Protein AF-A0A661BC06-F1 (afdb_monomer_lite)

pLDDT: mean 91.21, std 5.49, range [65.81, 97.38]

Foldseek 3Di:
DVVVCVVVVHDCDDPVNDDDFDDDPNDGCVVDPDPQRVLLVVLVVVLVVQQVVCVVVVHAAEDEAEQSQVPHDLVSQAVSLVVSVVRHHYDYDDPDDHRDDDPVPDWDWDDPDPPDIGTDD

Structure (mmCIF, N/CA/C/O backbone):
data_AF-A0A661BC06-F1
#
_entry.id   AF-A0A661BC06-F1
#
loop_
_atom_site.group_PDB
_atom_site.id
_atom_site.type_symbol
_atom_site.label_atom_id
_atom_site.label_alt_id
_atom_site.label_comp_id
_atom_site.label_asym_id
_atom_site.label_entity_id
_atom_site.label_seq_id
_atom_site.pdbx_PDB_ins_code
_atom_site.Cartn_x
_atom_site.Cartn_y
_atom_site.Cartn_z
_atom_site.occupancy
_atom_site.B_iso_or_equiv
_atom_site.auth_seq_id
_atom_site.auth_comp_id
_atom_site.auth_asym_id
_atom_site.auth_atom_id
_atom_site.pdbx_PDB_model_num
ATOM 1 N N . MET A 1 1 ? 23.099 -10.802 -28.694 1.00 72.94 1 MET A N 1
ATOM 2 C CA . MET A 1 1 ? 22.325 -11.507 -27.651 1.00 72.94 1 MET A CA 1
ATOM 3 C C . MET A 1 1 ? 23.105 -12.690 -27.081 1.00 72.94 1 MET A C 1
ATOM 5 O O . MET A 1 1 ? 23.814 -12.460 -26.119 1.00 72.94 1 MET A O 1
ATOM 9 N N . ARG A 1 2 ? 23.149 -13.874 -27.720 1.00 84.19 2 ARG A N 1
ATOM 10 C CA . ARG A 1 2 ? 23.857 -15.077 -27.207 1.00 84.19 2 ARG A CA 1
ATOM 11 C C . ARG A 1 2 ? 25.301 -14.840 -26.735 1.00 84.19 2 ARG A C 1
ATOM 13 O O . ARG A 1 2 ? 25.698 -15.361 -25.706 1.00 84.19 2 ARG A O 1
ATOM 20 N N . ARG A 1 3 ? 26.078 -14.015 -27.448 1.00 93.94 3 ARG A N 1
ATOM 21 C CA . ARG A 1 3 ? 27.453 -13.657 -27.047 1.00 93.94 3 ARG A CA 1
ATOM 22 C C . ARG A 1 3 ? 27.514 -12.866 -25.728 1.00 93.94 3 ARG A C 1
ATOM 24 O O . ARG A 1 3 ? 28.449 -13.054 -24.964 1.00 93.94 3 ARG A O 1
ATOM 31 N N . ARG A 1 4 ? 26.521 -12.008 -25.461 1.00 92.81 4 ARG A N 1
ATOM 32 C CA . ARG A 1 4 ? 26.392 -11.237 -24.211 1.00 92.81 4 ARG A CA 1
ATOM 33 C C . ARG A 1 4 ? 25.946 -12.143 -23.063 1.00 92.81 4 ARG A C 1
ATOM 35 O O . ARG A 1 4 ? 26.519 -12.058 -21.987 1.00 92.81 4 ARG A O 1
ATOM 42 N N . ASP A 1 5 ? 24.995 -13.037 -23.322 1.00 95.56 5 ASP A N 1
ATOM 43 C CA . ASP A 1 5 ? 24.505 -14.016 -22.343 1.00 95.56 5 ASP A CA 1
ATOM 44 C C . ASP A 1 5 ? 25.615 -14.975 -21.905 1.00 95.56 5 ASP A C 1
ATOM 46 O O . ASP A 1 5 ? 25.794 -15.205 -20.715 1.00 95.56 5 ASP A O 1
ATOM 50 N N . LEU A 1 6 ? 26.414 -15.468 -22.859 1.00 95.75 6 LEU A N 1
ATOM 51 C CA . LEU A 1 6 ? 27.582 -16.306 -22.576 1.00 95.75 6 LEU A CA 1
ATOM 52 C C . LEU A 1 6 ? 28.655 -15.559 -21.774 1.00 95.75 6 LEU A C 1
ATOM 54 O O . LEU A 1 6 ? 29.253 -16.145 -20.883 1.00 95.75 6 LEU A O 1
ATOM 58 N N . ALA A 1 7 ? 28.891 -14.276 -22.064 1.00 96.50 7 ALA A N 1
ATOM 59 C CA . ALA A 1 7 ? 29.880 -13.476 -21.340 1.00 96.50 7 ALA A CA 1
ATOM 60 C C . ALA A 1 7 ? 29.460 -13.162 -19.893 1.00 96.50 7 ALA A C 1
ATOM 62 O O . ALA A 1 7 ? 30.313 -13.043 -19.020 1.00 96.50 7 ALA A O 1
ATOM 63 N N . LEU A 1 8 ? 28.156 -13.008 -19.648 1.00 94.31 8 LEU A N 1
ATOM 64 C CA . LEU A 1 8 ? 27.601 -12.678 -18.332 1.00 94.31 8 LEU A CA 1
ATOM 65 C C . LEU A 1 8 ? 27.104 -13.911 -17.557 1.00 94.31 8 LEU A C 1
ATOM 67 O O . LEU A 1 8 ? 26.655 -13.762 -16.425 1.00 94.31 8 LEU A O 1
ATOM 71 N N . PHE A 1 9 ? 27.144 -15.101 -18.168 1.00 95.00 9 PHE A N 1
ATOM 72 C CA . PHE A 1 9 ? 26.571 -16.348 -17.645 1.00 95.00 9 PHE A CA 1
ATOM 73 C C . PHE A 1 9 ? 25.108 -16.213 -17.181 1.00 95.00 9 PHE A C 1
ATOM 75 O O . PHE A 1 9 ? 24.692 -16.813 -16.192 1.00 95.00 9 PHE A O 1
ATOM 82 N N . LEU A 1 10 ? 24.309 -15.415 -17.896 1.00 95.69 10 LEU A N 1
ATOM 83 C CA . LEU A 1 10 ? 22.906 -15.152 -17.563 1.00 95.69 10 LEU A CA 1
ATOM 84 C C . LEU A 1 10 ? 22.073 -14.824 -18.806 1.00 95.69 10 LEU A C 1
ATOM 86 O O . LEU A 1 10 ? 22.583 -14.284 -19.787 1.00 95.69 10 LEU A O 1
ATOM 90 N N . THR A 1 11 ? 20.769 -15.098 -18.750 1.00 94.25 11 THR A N 1
ATOM 91 C CA . THR A 1 11 ? 19.828 -14.737 -19.821 1.00 94.25 11 THR A CA 1
ATOM 92 C C . THR A 1 11 ? 19.548 -13.232 -19.790 1.00 94.25 11 THR A C 1
ATOM 94 O O . THR A 1 11 ? 19.021 -12.707 -18.797 1.00 94.25 11 THR A O 1
ATOM 97 N N . THR A 1 12 ? 19.911 -12.517 -20.862 1.00 93.38 12 THR A N 1
ATOM 98 C CA . THR A 1 12 ? 19.838 -11.039 -20.894 1.00 93.38 12 THR A CA 1
ATOM 99 C C . THR A 1 12 ? 18.518 -10.475 -21.409 1.00 93.38 12 THR A C 1
ATOM 101 O O . THR A 1 12 ? 18.318 -9.267 -21.312 1.00 93.38 12 THR A O 1
ATOM 104 N N . ILE A 1 13 ? 17.621 -11.313 -21.935 1.00 93.25 13 ILE A N 1
ATOM 105 C CA . ILE A 1 13 ? 16.320 -10.901 -22.480 1.00 93.25 13 ILE A CA 1
ATOM 106 C C . ILE A 1 13 ? 15.241 -11.869 -22.003 1.00 93.25 13 ILE A C 1
ATOM 108 O O . ILE A 1 13 ? 15.441 -13.082 -21.999 1.00 93.25 13 ILE A O 1
ATOM 112 N N . GLY A 1 14 ? 14.101 -11.316 -21.614 1.00 92.62 14 GLY A N 1
ATOM 113 C CA . GLY A 1 14 ? 12.933 -12.021 -21.103 1.00 92.62 14 GLY A CA 1
ATOM 114 C C . GLY A 1 14 ? 12.189 -11.128 -20.107 1.00 92.62 14 GLY A C 1
ATOM 115 O O . GLY A 1 14 ? 12.749 -10.115 -19.688 1.00 92.62 14 GLY A O 1
ATOM 116 N N . PRO A 1 15 ? 10.965 -11.498 -19.696 1.00 95.06 15 PRO A N 1
ATOM 117 C CA . PRO A 1 15 ? 10.130 -10.671 -18.818 1.00 95.06 15 PRO A CA 1
ATOM 118 C C . PRO A 1 15 ? 10.784 -10.368 -17.462 1.00 95.06 15 PRO A C 1
ATOM 120 O O . PRO A 1 15 ? 10.470 -9.374 -16.824 1.00 95.06 15 PRO A O 1
ATOM 123 N N . HIS A 1 16 ? 11.753 -11.179 -17.029 1.00 93.12 16 HIS A N 1
ATOM 124 C CA . HIS A 1 16 ? 12.575 -10.928 -15.838 1.00 93.12 16 HIS A CA 1
ATOM 125 C C . HIS A 1 16 ? 13.525 -9.725 -15.970 1.00 93.12 16 HIS A C 1
ATOM 127 O O . HIS A 1 16 ? 14.171 -9.351 -14.992 1.00 93.12 16 HIS A O 1
ATOM 133 N N . ARG A 1 17 ? 13.683 -9.170 -17.177 1.00 93.06 17 ARG A N 1
ATOM 134 C CA . ARG A 1 17 ? 14.488 -7.976 -17.476 1.00 93.06 17 ARG A CA 1
ATOM 135 C C . ARG A 1 17 ? 13.639 -6.757 -17.813 1.00 93.06 17 ARG A C 1
ATOM 137 O O . ARG A 1 17 ? 14.215 -5.679 -17.956 1.00 93.06 17 ARG A O 1
ATOM 144 N N . ASP A 1 18 ? 12.329 -6.930 -17.948 1.00 94.38 18 ASP A N 1
ATOM 145 C CA . ASP A 1 18 ? 11.416 -5.821 -18.176 1.00 94.38 18 ASP A CA 1
ATOM 146 C C . ASP A 1 18 ? 11.268 -5.007 -16.886 1.00 94.38 18 ASP A C 1
ATOM 148 O O . ASP A 1 18 ? 11.359 -5.531 -15.775 1.00 94.38 18 ASP A O 1
ATOM 152 N N . ASP A 1 19 ? 11.050 -3.708 -17.049 1.00 93.50 19 ASP A N 1
ATOM 153 C CA . ASP A 1 19 ? 10.806 -2.771 -15.957 1.00 93.50 19 ASP A CA 1
ATOM 154 C C . ASP A 1 19 ? 9.644 -1.858 -16.355 1.00 93.50 19 ASP A C 1
ATOM 156 O O . ASP A 1 19 ? 9.408 -1.612 -17.543 1.00 93.50 19 ASP A O 1
ATOM 160 N N . PHE A 1 20 ? 8.914 -1.343 -15.372 1.00 92.94 20 PHE A N 1
ATOM 161 C CA . PHE A 1 20 ? 7.846 -0.381 -15.607 1.00 92.94 20 PHE A CA 1
ATOM 162 C C . PHE A 1 20 ? 8.224 0.969 -15.011 1.00 92.94 20 PHE A C 1
ATOM 164 O O . PHE A 1 20 ? 8.771 1.079 -13.918 1.00 92.94 20 PHE A O 1
ATOM 171 N N . THR A 1 21 ? 7.915 2.036 -15.743 1.00 95.44 21 THR A N 1
ATOM 172 C CA . THR A 1 21 ? 8.131 3.402 -15.265 1.00 95.44 21 THR A CA 1
ATOM 173 C C . THR A 1 21 ? 6.793 4.044 -14.953 1.00 95.44 21 THR A C 1
ATOM 175 O O . THR A 1 21 ? 5.901 4.080 -15.796 1.00 95.44 21 THR A O 1
ATOM 178 N N . ILE A 1 22 ? 6.675 4.590 -13.747 1.00 96.81 22 ILE A N 1
ATOM 179 C CA . ILE A 1 22 ? 5.538 5.421 -13.359 1.00 96.81 22 ILE A CA 1
ATOM 180 C C . ILE A 1 22 ? 5.854 6.860 -13.750 1.00 96.81 22 ILE A C 1
ATOM 182 O O . ILE A 1 22 ? 6.901 7.394 -13.370 1.00 96.81 22 ILE A O 1
ATOM 186 N N . ILE A 1 23 ? 4.952 7.468 -14.515 1.00 96.44 23 ILE A N 1
ATOM 187 C CA . ILE A 1 23 ? 5.060 8.846 -14.989 1.00 96.44 23 ILE A CA 1
ATOM 188 C C . ILE A 1 23 ? 4.006 9.692 -14.279 1.00 96.44 23 ILE A C 1
ATOM 190 O O . ILE A 1 23 ? 2.833 9.326 -14.264 1.00 96.44 23 ILE A O 1
ATOM 194 N N . ILE A 1 24 ? 4.426 10.822 -13.714 1.00 95.25 24 ILE A N 1
ATOM 195 C CA . ILE A 1 24 ? 3.547 11.849 -13.144 1.00 95.25 24 ILE A CA 1
ATOM 196 C C . ILE A 1 24 ? 3.920 13.167 -13.804 1.00 95.25 24 ILE A C 1
ATOM 198 O O . ILE A 1 24 ? 5.099 13.510 -13.844 1.00 95.25 24 ILE A O 1
ATOM 202 N N . ASP A 1 25 ? 2.933 13.863 -14.367 1.00 94.38 25 ASP A N 1
ATOM 203 C CA . ASP A 1 25 ? 3.120 15.152 -15.047 1.00 94.38 25 ASP A CA 1
ATOM 204 C C . ASP A 1 25 ? 4.252 15.132 -16.094 1.00 94.38 25 ASP A C 1
ATOM 206 O O . ASP A 1 25 ? 5.035 16.067 -16.238 1.00 94.38 25 ASP A O 1
ATOM 210 N N . GLY A 1 26 ? 4.371 14.013 -16.818 1.00 95.81 26 GLY A N 1
ATOM 211 C CA . GLY A 1 26 ? 5.399 13.807 -17.844 1.00 95.81 26 GLY A CA 1
ATOM 212 C C . GLY A 1 26 ? 6.794 13.444 -17.316 1.00 95.81 26 GLY A C 1
ATOM 213 O O . GLY A 1 26 ? 7.697 13.215 -18.119 1.00 95.81 26 GLY A O 1
ATOM 214 N N . LEU A 1 27 ? 6.988 13.334 -15.998 1.00 96.75 27 LEU A N 1
ATOM 215 C CA . LEU A 1 27 ? 8.278 13.032 -15.374 1.00 96.75 27 LEU A CA 1
ATOM 216 C C . LEU A 1 27 ? 8.319 11.629 -14.733 1.00 96.75 27 LEU A C 1
ATOM 218 O O . LEU A 1 27 ? 7.343 11.200 -14.113 1.00 96.75 27 LEU A O 1
ATOM 222 N N . PRO A 1 28 ? 9.458 10.907 -14.813 1.00 97.38 28 PRO A N 1
ATOM 223 C CA . PRO A 1 28 ? 9.659 9.648 -14.095 1.00 97.38 28 PRO A CA 1
ATOM 224 C C . PRO A 1 28 ? 9.580 9.817 -12.574 1.00 97.38 28 PRO A C 1
ATOM 226 O O . PRO A 1 28 ? 10.491 10.366 -11.946 1.00 97.38 28 PRO A O 1
ATOM 229 N N . ALA A 1 29 ? 8.537 9.264 -11.958 1.00 96.94 29 ALA A N 1
ATOM 230 C CA . ALA A 1 29 ? 8.297 9.392 -10.524 1.00 96.94 29 ALA A CA 1
ATOM 231 C C . ALA A 1 29 ? 9.476 8.882 -9.684 1.00 96.94 29 ALA A C 1
ATOM 233 O O . ALA A 1 29 ? 9.866 9.526 -8.719 1.00 96.94 29 ALA A O 1
ATOM 234 N N . ARG A 1 30 ? 10.132 7.792 -10.109 1.00 94.44 30 ARG A N 1
ATOM 235 C CA . ARG A 1 30 ? 11.311 7.234 -9.421 1.00 94.44 30 ARG A CA 1
ATOM 236 C C . ARG A 1 30 ? 12.440 8.253 -9.207 1.00 94.44 30 ARG A C 1
ATOM 238 O O . ARG A 1 30 ? 13.234 8.087 -8.289 1.00 94.44 30 ARG A O 1
ATOM 245 N N . ARG A 1 31 ? 12.549 9.264 -10.074 1.00 95.75 31 ARG A N 1
ATOM 246 C CA . ARG A 1 31 ? 13.589 10.299 -9.995 1.00 95.75 31 ARG A CA 1
ATOM 247 C C . ARG A 1 31 ? 13.072 11.621 -9.427 1.00 95.75 31 ARG A C 1
ATOM 249 O O . ARG A 1 31 ? 13.853 12.330 -8.805 1.00 95.75 31 ARG A O 1
ATOM 256 N N . PHE A 1 32 ? 11.809 11.962 -9.675 1.00 96.75 32 PHE A N 1
ATOM 257 C CA . PHE A 1 32 ? 11.290 13.315 -9.445 1.00 96.75 32 PHE A CA 1
ATOM 258 C C . PHE A 1 32 ? 10.174 13.406 -8.400 1.00 96.75 32 PHE A C 1
ATOM 260 O O . PHE A 1 32 ? 9.863 14.510 -7.964 1.00 96.75 32 PHE A O 1
ATOM 267 N N . ALA A 1 33 ? 9.562 12.290 -7.996 1.00 95.25 33 ALA A N 1
ATOM 268 C CA . ALA A 1 33 ? 8.508 12.323 -6.990 1.00 95.25 33 ALA A CA 1
ATOM 269 C C . ALA A 1 33 ? 9.082 12.716 -5.625 1.00 95.25 33 ALA A C 1
ATOM 271 O O . ALA A 1 33 ? 10.127 12.216 -5.202 1.00 95.25 33 ALA A O 1
ATOM 272 N N . SER A 1 34 ? 8.360 13.569 -4.901 1.00 92.44 34 SER A N 1
ATOM 273 C CA . SER A 1 34 ? 8.645 13.810 -3.489 1.00 92.44 34 SER A CA 1
ATOM 274 C C . SER A 1 34 ? 8.436 12.537 -2.660 1.00 92.44 34 SER A C 1
ATOM 276 O O . SER A 1 34 ? 7.848 11.549 -3.119 1.00 92.44 34 SER A O 1
ATOM 278 N N . TRP A 1 35 ? 8.884 12.558 -1.405 1.00 89.50 35 TRP A N 1
ATOM 279 C CA . TRP A 1 35 ? 8.681 11.438 -0.485 1.00 89.50 35 TRP A CA 1
ATOM 280 C C . TRP A 1 35 ? 7.193 11.092 -0.307 1.00 89.50 35 TRP A C 1
ATOM 282 O O . TRP A 1 35 ? 6.791 9.946 -0.521 1.00 89.50 35 TRP A O 1
ATOM 292 N N . GLY A 1 36 ? 6.355 12.099 -0.038 1.00 89.81 36 GLY A N 1
ATOM 293 C CA . GLY A 1 36 ? 4.905 11.922 0.086 1.00 89.81 36 GLY A CA 1
ATOM 294 C C . GLY A 1 36 ? 4.250 11.434 -1.211 1.00 89.81 36 GLY A C 1
ATOM 295 O O . GLY A 1 36 ? 3.402 10.545 -1.180 1.00 89.81 36 GLY A O 1
ATOM 296 N N . GLN A 1 37 ? 4.689 11.930 -2.376 1.00 92.12 37 GLN A N 1
ATOM 297 C CA . GLN A 1 37 ? 4.214 11.412 -3.665 1.00 92.12 37 GLN A CA 1
ATOM 298 C C . GLN A 1 37 ? 4.604 9.943 -3.858 1.00 92.12 37 GLN A C 1
ATOM 300 O O . GLN A 1 37 ? 3.770 9.143 -4.265 1.00 92.12 37 GLN A O 1
ATOM 305 N N . SER A 1 38 ? 5.832 9.557 -3.513 1.00 92.62 38 SER A N 1
ATOM 306 C CA . SER A 1 38 ? 6.298 8.168 -3.615 1.00 92.62 38 SER A CA 1
ATOM 307 C C . SER A 1 38 ? 5.478 7.215 -2.735 1.00 92.62 38 SER A C 1
ATOM 309 O O . SER A 1 38 ? 5.128 6.111 -3.166 1.00 92.62 38 SER A O 1
ATOM 311 N N . ARG A 1 39 ? 5.103 7.658 -1.526 1.00 91.06 39 ARG A N 1
A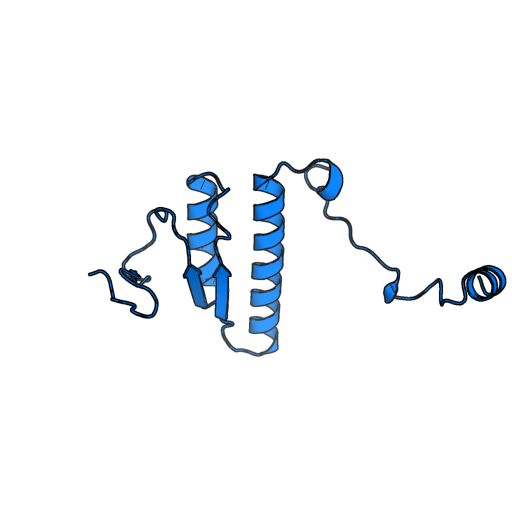TOM 312 C CA . ARG A 1 39 ? 4.193 6.932 -0.624 1.00 91.06 39 ARG A CA 1
ATOM 313 C C . ARG A 1 39 ? 2.794 6.794 -1.227 1.00 91.06 39 ARG A C 1
ATOM 315 O O . ARG A 1 39 ? 2.279 5.680 -1.296 1.00 91.06 39 ARG A O 1
ATOM 322 N N . MET A 1 40 ? 2.222 7.884 -1.744 1.00 92.44 40 MET A N 1
ATOM 323 C CA . MET A 1 40 ? 0.914 7.863 -2.414 1.00 92.44 40 MET A CA 1
ATOM 324 C C . MET A 1 40 ? 0.888 6.947 -3.635 1.00 92.44 40 MET A C 1
ATOM 326 O O . MET A 1 40 ? -0.068 6.200 -3.820 1.00 92.44 40 MET A O 1
ATOM 330 N N . ILE A 1 41 ? 1.941 6.972 -4.453 1.00 94.19 41 ILE A N 1
ATOM 331 C CA . ILE A 1 41 ? 2.085 6.086 -5.612 1.00 94.19 41 ILE A CA 1
ATOM 332 C C . ILE A 1 41 ? 2.076 4.631 -5.161 1.00 94.19 41 ILE A C 1
ATOM 334 O O . ILE A 1 41 ? 1.323 3.824 -5.699 1.00 94.19 41 ILE A O 1
ATOM 338 N N . SER A 1 42 ? 2.885 4.303 -4.153 1.00 92.62 42 SER A N 1
ATOM 339 C CA . SER A 1 42 ? 2.966 2.943 -3.618 1.00 92.62 42 SER A CA 1
ATOM 340 C C . SER A 1 42 ? 1.600 2.481 -3.114 1.00 92.62 42 SER A C 1
ATOM 342 O O . SER A 1 42 ? 1.126 1.416 -3.505 1.00 92.62 42 SER A O 1
ATOM 344 N N . LEU A 1 43 ? 0.918 3.316 -2.326 1.00 92.75 43 LEU A N 1
ATOM 345 C CA . LEU A 1 43 ? -0.422 3.028 -1.826 1.00 92.75 43 LEU A CA 1
ATOM 346 C C . LEU A 1 43 ? -1.433 2.823 -2.965 1.00 92.75 43 LEU A C 1
ATOM 348 O O . LEU A 1 43 ? -2.189 1.854 -2.944 1.00 92.75 43 LEU A O 1
ATOM 352 N N . ALA A 1 44 ? -1.416 3.681 -3.987 1.00 93.69 44 ALA A N 1
ATOM 353 C CA . ALA A 1 44 ? -2.295 3.562 -5.146 1.00 93.69 44 ALA A CA 1
ATOM 354 C C . ALA A 1 44 ? -2.070 2.250 -5.915 1.00 93.69 44 ALA A C 1
ATOM 356 O O . ALA A 1 44 ? -3.041 1.612 -6.329 1.00 93.69 44 ALA A O 1
ATOM 357 N N . ILE A 1 45 ? -0.817 1.807 -6.068 1.00 94.44 45 ILE A N 1
ATOM 358 C CA . ILE A 1 45 ? -0.487 0.513 -6.686 1.00 94.44 45 ILE A CA 1
ATOM 359 C C . ILE A 1 45 ? -1.068 -0.634 -5.859 1.00 94.44 45 ILE A C 1
ATOM 361 O O . ILE A 1 45 ? -1.742 -1.499 -6.418 1.00 94.44 45 ILE A O 1
ATOM 365 N N . TYR A 1 46 ? -0.858 -0.633 -4.540 1.00 93.69 46 TYR A N 1
ATOM 366 C CA . TYR A 1 46 ? -1.363 -1.694 -3.666 1.00 93.69 46 TYR A CA 1
ATOM 367 C C . TYR A 1 46 ? -2.893 -1.754 -3.648 1.00 93.69 46 TYR A C 1
ATOM 369 O O . TYR A 1 46 ? -3.460 -2.837 -3.783 1.00 93.69 46 TYR A O 1
ATOM 377 N N . LEU A 1 47 ? -3.574 -0.608 -3.560 1.00 94.38 47 LEU A N 1
ATOM 378 C CA . LEU A 1 47 ? -5.037 -0.548 -3.620 1.00 94.38 47 LEU A CA 1
ATOM 379 C C . LEU A 1 47 ? -5.574 -0.987 -4.990 1.00 94.38 47 LEU A C 1
ATOM 381 O O . LEU A 1 47 ? -6.584 -1.687 -5.060 1.00 94.38 47 LEU A O 1
ATOM 385 N N . SER A 1 48 ? -4.879 -0.648 -6.078 1.00 95.19 48 SER A N 1
ATOM 386 C CA . SER A 1 48 ? -5.232 -1.110 -7.427 1.00 95.19 48 SER A CA 1
ATOM 387 C C . SER A 1 48 ? -5.059 -2.624 -7.570 1.00 95.19 48 SER A C 1
ATOM 389 O O . SER A 1 48 ? -5.917 -3.298 -8.142 1.00 95.19 48 SER A O 1
ATOM 391 N N . ALA A 1 49 ? -3.981 -3.180 -7.012 1.00 95.44 49 ALA A N 1
ATOM 392 C CA . ALA A 1 49 ? -3.749 -4.620 -6.978 1.00 95.44 49 ALA A CA 1
ATOM 393 C C . ALA A 1 49 ? -4.801 -5.345 -6.123 1.00 95.44 49 ALA A C 1
ATOM 395 O O . ALA A 1 49 ? -5.295 -6.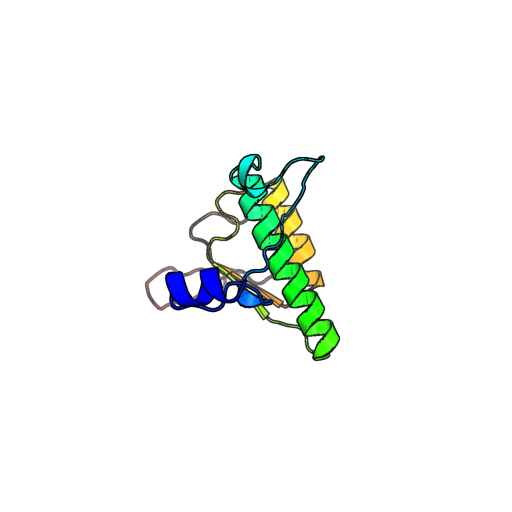400 -6.528 1.00 95.44 49 ALA A O 1
ATOM 396 N N . ALA A 1 50 ? -5.189 -4.768 -4.981 1.00 95.75 50 ALA A N 1
ATOM 397 C CA . ALA A 1 50 ? -6.268 -5.280 -4.143 1.00 95.75 50 ALA A CA 1
ATOM 398 C C . ALA A 1 50 ? -7.589 -5.302 -4.920 1.00 95.75 50 ALA A C 1
ATOM 400 O O . ALA A 1 50 ? -8.198 -6.362 -5.044 1.00 95.75 50 ALA A O 1
ATOM 401 N N . LYS A 1 51 ? -7.971 -4.184 -5.549 1.00 95.88 51 LYS A N 1
ATOM 402 C CA . LYS A 1 51 ? -9.162 -4.109 -6.405 1.00 95.88 51 LYS A CA 1
ATOM 403 C C . LYS A 1 51 ? -9.164 -5.199 -7.479 1.00 95.88 51 LYS A C 1
ATOM 405 O O . LYS A 1 51 ? -10.105 -5.981 -7.555 1.00 95.88 51 LYS A O 1
ATOM 410 N N . LEU A 1 52 ? -8.074 -5.320 -8.241 1.00 97.00 52 LEU A N 1
ATOM 411 C CA . LEU A 1 52 ? -7.942 -6.341 -9.284 1.00 97.00 52 LEU A CA 1
ATOM 412 C C . LEU A 1 52 ? -8.057 -7.769 -8.724 1.00 97.00 52 LEU A C 1
ATOM 414 O O . LEU A 1 52 ? -8.631 -8.654 -9.362 1.00 97.00 52 LEU A O 1
ATOM 418 N N . THR A 1 53 ? -7.501 -8.004 -7.536 1.00 96.31 53 THR A N 1
ATOM 419 C CA . THR A 1 53 ? -7.591 -9.294 -6.840 1.00 96.31 53 THR A CA 1
ATOM 420 C C . THR A 1 53 ? -9.027 -9.590 -6.424 1.00 96.31 53 THR A C 1
ATOM 422 O O . THR A 1 53 ? -9.498 -10.717 -6.603 1.00 96.31 53 THR A O 1
ATOM 425 N N . GLY A 1 54 ? -9.740 -8.587 -5.913 1.00 96.19 54 GLY A N 1
ATOM 426 C CA . GLY A 1 54 ? -11.142 -8.714 -5.540 1.00 96.19 54 GLY A CA 1
ATOM 427 C C . GLY A 1 54 ? -12.037 -9.011 -6.738 1.00 96.19 54 GLY A C 1
ATOM 428 O O . GLY A 1 54 ? -12.815 -9.963 -6.697 1.00 96.19 54 GLY A O 1
ATOM 429 N N . ASP A 1 55 ? -11.834 -8.297 -7.846 1.00 96.06 55 ASP A N 1
ATOM 430 C CA . ASP A 1 55 ? -12.576 -8.494 -9.095 1.00 96.06 55 ASP A CA 1
ATOM 431 C C . ASP A 1 55 ? -12.379 -9.913 -9.656 1.00 96.06 55 ASP A C 1
ATOM 433 O O . ASP A 1 55 ? -13.335 -10.579 -10.059 1.00 96.06 55 ASP A O 1
ATOM 437 N N . LYS A 1 56 ? -11.139 -10.424 -9.636 1.00 96.81 56 LYS A N 1
ATOM 438 C CA . LYS A 1 56 ? -10.816 -11.777 -10.125 1.00 96.81 56 LYS A CA 1
ATOM 439 C C . LYS A 1 56 ? -11.328 -12.886 -9.210 1.00 96.81 56 LYS A C 1
ATOM 441 O O . LYS A 1 56 ? -11.780 -13.920 -9.697 1.00 96.81 56 LYS A O 1
ATOM 446 N N . SER A 1 57 ? -11.225 -12.699 -7.896 1.00 96.00 57 SER A N 1
ATOM 447 C CA . SER A 1 57 ? -11.590 -13.724 -6.909 1.00 96.00 57 SER A CA 1
ATOM 448 C C . SER A 1 57 ? -13.063 -13.682 -6.492 1.00 96.00 57 SER A C 1
ATOM 450 O O . SER A 1 57 ? -13.540 -14.637 -5.878 1.00 96.00 57 SER A O 1
ATOM 452 N N . ARG A 1 58 ? -13.783 -12.597 -6.821 1.00 94.62 58 ARG A N 1
ATOM 453 C CA . ARG A 1 58 ? -15.135 -12.265 -6.331 1.00 94.62 58 ARG A CA 1
ATOM 454 C C . ARG A 1 58 ? -15.234 -12.241 -4.802 1.00 94.62 58 ARG A C 1
ATOM 456 O O . ARG A 1 58 ? -16.282 -12.546 -4.236 1.00 94.62 58 ARG A O 1
ATOM 463 N N . LYS A 1 59 ? -14.132 -11.913 -4.130 1.00 95.06 59 LYS A N 1
ATOM 464 C CA . LYS A 1 59 ? -14.042 -11.775 -2.674 1.00 95.06 59 LYS A CA 1
ATOM 465 C C . LYS A 1 59 ? -13.446 -10.420 -2.347 1.00 95.06 59 LYS A C 1
ATOM 467 O O . LYS A 1 59 ? -12.563 -9.954 -3.053 1.00 95.06 59 LYS A O 1
ATOM 472 N N . ILE A 1 60 ? -13.901 -9.802 -1.266 1.00 94.06 60 ILE A N 1
ATOM 473 C CA . ILE A 1 60 ? -13.311 -8.545 -0.806 1.00 94.06 60 ILE A CA 1
ATOM 474 C C . ILE A 1 60 ? -11.937 -8.872 -0.199 1.00 94.06 60 ILE A C 1
ATOM 476 O O . ILE A 1 60 ? -11.877 -9.686 0.725 1.00 94.06 60 ILE A O 1
ATOM 480 N N . PRO A 1 61 ? -10.834 -8.303 -0.715 1.00 96.38 61 PRO A N 1
ATOM 481 C CA . PRO A 1 61 ? -9.509 -8.526 -0.153 1.00 96.38 61 PRO A CA 1
ATOM 482 C C . PRO A 1 61 ? -9.351 -7.773 1.171 1.00 96.38 61 PRO A C 1
ATOM 484 O O . PRO A 1 61 ? -9.983 -6.738 1.388 1.00 96.38 61 PRO A O 1
ATOM 487 N N . THR A 1 62 ? -8.452 -8.255 2.024 1.00 95.06 62 THR A N 1
ATOM 488 C CA . THR A 1 62 ? -8.002 -7.522 3.211 1.00 95.06 62 THR A CA 1
ATOM 489 C C . THR A 1 62 ? -6.660 -6.857 2.915 1.00 95.06 62 THR A C 1
ATOM 491 O O . THR A 1 62 ? -5.735 -7.515 2.441 1.00 95.06 62 THR A O 1
ATOM 494 N N . VAL A 1 63 ? -6.551 -5.561 3.193 1.00 94.31 63 VAL A N 1
ATOM 495 C CA . VAL A 1 63 ? -5.324 -4.769 3.058 1.00 94.31 63 VAL A CA 1
ATOM 496 C C . VAL A 1 63 ? -4.838 -4.376 4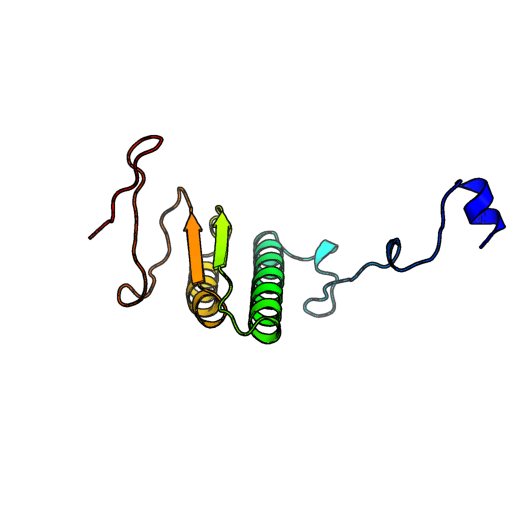.445 1.00 94.31 63 VAL A C 1
ATOM 498 O O . VAL A 1 63 ? -5.592 -3.817 5.242 1.00 94.31 63 VAL A O 1
ATOM 501 N N . LEU A 1 64 ? -3.566 -4.666 4.712 1.00 93.75 64 LEU A N 1
ATOM 502 C CA . LEU A 1 64 ? -2.873 -4.268 5.930 1.00 93.75 64 LEU A CA 1
ATOM 503 C C . LEU A 1 64 ? -2.017 -3.040 5.621 1.00 93.75 64 LEU A C 1
ATOM 505 O O . LEU A 1 64 ? -1.175 -3.083 4.723 1.00 93.75 64 LEU A O 1
ATOM 509 N N . LEU A 1 65 ? -2.250 -1.950 6.342 1.00 91.50 65 LEU A N 1
ATOM 510 C CA . LEU A 1 65 ? -1.474 -0.720 6.246 1.00 91.50 65 LEU A CA 1
ATOM 511 C C . LEU A 1 65 ? -0.632 -0.587 7.514 1.00 91.50 65 LEU A C 1
ATOM 513 O O . LEU A 1 65 ? -1.145 -0.174 8.549 1.00 91.50 65 LEU A O 1
ATOM 517 N N . ASP A 1 66 ? 0.643 -0.954 7.426 1.00 91.06 66 ASP A N 1
ATOM 518 C CA . ASP A 1 66 ? 1.606 -0.807 8.520 1.00 91.06 66 ASP A CA 1
ATOM 519 C C . ASP A 1 66 ? 2.351 0.518 8.364 1.00 91.06 66 ASP A C 1
ATOM 521 O O . ASP A 1 66 ? 3.162 0.685 7.451 1.00 91.06 66 ASP A O 1
ATOM 525 N N . ASP A 1 67 ? 1.956 1.500 9.170 1.00 88.19 67 ASP A N 1
ATOM 526 C CA . ASP A 1 67 ? 2.484 2.864 9.187 1.00 88.19 67 ASP A CA 1
ATOM 527 C C . ASP A 1 67 ? 2.582 3.537 7.801 1.00 88.19 67 ASP A C 1
ATOM 529 O O . ASP A 1 67 ? 3.429 4.383 7.495 1.00 88.19 67 ASP A O 1
ATOM 533 N N . ALA A 1 68 ? 1.673 3.143 6.906 1.00 85.25 68 ALA A N 1
ATOM 534 C CA . ALA A 1 68 ? 1.687 3.574 5.514 1.00 85.25 68 ALA A CA 1
ATOM 535 C C . ALA A 1 68 ? 1.337 5.065 5.354 1.00 85.25 68 ALA A C 1
ATOM 537 O O . ALA A 1 68 ? 1.647 5.654 4.317 1.00 85.25 68 ALA A O 1
ATOM 538 N N . LEU A 1 69 ? 0.696 5.659 6.368 1.00 85.88 69 LEU A N 1
ATOM 539 C CA . LEU A 1 69 ? 0.107 6.999 6.327 1.00 85.88 69 LE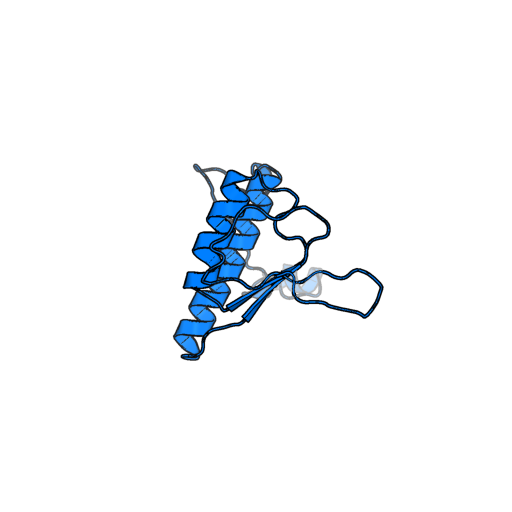U A CA 1
ATOM 540 C C . LEU A 1 69 ? 0.899 8.064 7.101 1.00 85.88 69 LEU A C 1
ATOM 542 O O . LEU A 1 69 ? 0.638 9.242 6.890 1.00 85.88 69 LEU A O 1
ATOM 546 N N . ALA A 1 70 ? 1.861 7.686 7.950 1.00 80.50 70 ALA A N 1
ATOM 547 C CA . ALA A 1 70 ? 2.524 8.602 8.891 1.00 80.50 70 ALA A CA 1
ATOM 548 C C . ALA A 1 70 ? 3.311 9.759 8.249 1.00 80.50 70 ALA A C 1
ATOM 550 O O . ALA A 1 70 ? 3.536 10.784 8.880 1.00 80.50 70 ALA A O 1
ATOM 551 N N . GLU A 1 71 ? 3.693 9.617 6.980 1.00 80.62 71 GLU A N 1
ATOM 552 C CA . GLU A 1 71 ? 4.487 10.598 6.222 1.00 80.62 71 GLU A CA 1
ATOM 553 C C . GLU A 1 71 ? 3.659 11.340 5.160 1.00 80.62 71 GLU A C 1
ATOM 555 O O . GLU A 1 71 ? 4.196 12.028 4.284 1.00 80.62 71 GLU A O 1
ATOM 560 N N . LEU A 1 72 ? 2.340 11.147 5.181 1.00 85.56 72 LEU A N 1
ATOM 561 C CA . LEU A 1 72 ? 1.411 11.883 4.339 1.00 85.56 72 LEU A CA 1
ATOM 562 C C . LEU A 1 72 ? 0.908 13.109 5.089 1.00 85.56 72 LEU A C 1
ATOM 564 O O . LEU A 1 72 ? 0.681 13.079 6.297 1.00 85.56 72 LEU A O 1
ATOM 568 N N . ASP A 1 73 ? 0.678 14.188 4.348 1.00 87.44 73 ASP A N 1
ATOM 569 C CA . ASP A 1 73 ? -0.090 15.296 4.892 1.00 87.44 73 ASP A CA 1
ATOM 570 C C . ASP A 1 73 ? -1.512 14.824 5.283 1.00 87.44 73 ASP A C 1
ATOM 572 O O . ASP A 1 73 ? -2.040 13.873 4.686 1.00 87.44 73 ASP A O 1
ATOM 576 N N . PRO A 1 74 ? -2.153 15.471 6.277 1.00 87.56 74 PRO A N 1
ATOM 577 C CA . PRO A 1 74 ? -3.424 15.001 6.831 1.00 87.56 74 PRO A CA 1
ATOM 578 C C . PRO A 1 74 ? -4.545 14.852 5.798 1.00 87.56 74 PRO A C 1
ATOM 580 O O . PRO A 1 74 ? -5.398 13.975 5.929 1.00 87.56 74 PRO A O 1
ATOM 583 N N . GLU A 1 75 ? -4.553 15.698 4.766 1.00 88.62 75 GLU A N 1
ATOM 584 C CA . GLU A 1 75 ? -5.559 15.654 3.707 1.00 88.62 75 GLU A CA 1
ATOM 585 C C . GLU A 1 75 ? -5.380 14.413 2.827 1.00 88.62 75 GLU A C 1
ATOM 587 O O . GLU A 1 75 ? -6.337 13.670 2.604 1.00 88.62 75 GLU A O 1
ATOM 592 N N . ARG A 1 76 ? -4.150 14.118 2.392 1.00 89.50 76 ARG A N 1
ATOM 593 C CA . ARG A 1 76 ? -3.858 12.896 1.631 1.00 89.50 76 ARG A CA 1
ATOM 594 C C . ARG A 1 76 ? -4.117 11.628 2.431 1.00 89.50 76 ARG A C 1
ATOM 596 O O . ARG A 1 76 ? -4.672 10.679 1.876 1.00 89.50 76 ARG A O 1
ATOM 603 N N . ALA A 1 77 ? -3.749 11.608 3.711 1.00 89.31 77 ALA A N 1
ATOM 604 C CA . ALA A 1 77 ? -4.017 10.472 4.587 1.00 89.31 77 ALA A CA 1
ATOM 605 C C . ALA A 1 77 ? -5.529 10.227 4.743 1.00 89.31 77 ALA A C 1
ATOM 607 O O . ALA A 1 77 ? -5.983 9.088 4.621 1.00 89.31 77 ALA A 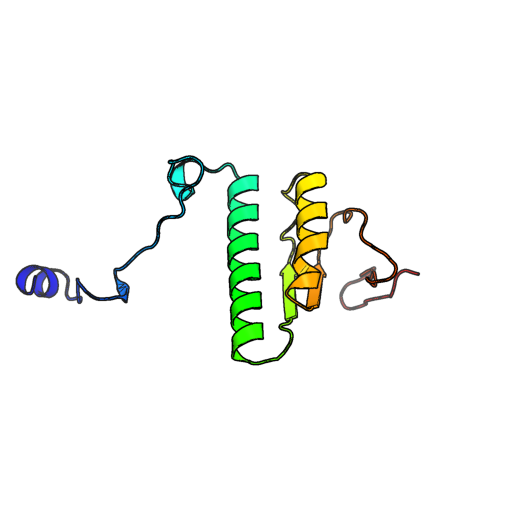O 1
ATOM 608 N N . ARG A 1 78 ? -6.324 11.291 4.924 1.00 89.25 78 ARG A N 1
ATOM 609 C CA . ARG A 1 78 ? -7.792 11.204 4.960 1.00 89.25 78 ARG A CA 1
ATOM 610 C C . ARG A 1 78 ? -8.357 10.664 3.647 1.00 89.25 78 ARG A C 1
ATOM 612 O O . ARG A 1 78 ? -9.096 9.686 3.667 1.00 89.25 78 ARG A O 1
ATOM 619 N N . ASN A 1 79 ? -7.953 11.231 2.510 1.00 89.62 79 ASN A N 1
ATOM 620 C CA . ASN A 1 79 ? -8.426 10.795 1.191 1.00 89.62 79 ASN A CA 1
ATOM 621 C C . ASN A 1 79 ? -8.104 9.313 0.932 1.00 89.62 79 ASN A C 1
ATOM 623 O O . ASN A 1 79 ? -8.933 8.562 0.420 1.00 89.62 79 ASN A O 1
ATOM 627 N N . ALA A 1 80 ? -6.911 8.863 1.329 1.00 90.06 80 ALA A N 1
ATOM 628 C CA . ALA A 1 80 ? -6.533 7.457 1.272 1.00 90.06 80 ALA A CA 1
ATOM 629 C C . ALA A 1 80 ? -7.457 6.563 2.119 1.00 90.06 80 ALA A C 1
ATOM 631 O O . ALA A 1 80 ? -7.882 5.505 1.649 1.00 90.06 80 ALA A O 1
ATOM 632 N N . LEU A 1 81 ? -7.790 6.993 3.338 1.00 89.31 81 LEU A N 1
ATOM 633 C CA . LEU A 1 81 ? -8.680 6.274 4.255 1.00 89.31 81 LEU A CA 1
ATOM 634 C C . LEU A 1 81 ? -10.154 6.303 3.835 1.00 89.31 81 LEU A C 1
ATOM 636 O O . LEU A 1 81 ? -10.908 5.423 4.240 1.00 89.31 81 LEU A O 1
ATOM 640 N N . GLU A 1 82 ? -10.571 7.250 2.999 1.00 89.25 82 GLU A N 1
ATOM 641 C CA . GLU A 1 82 ? -11.902 7.246 2.383 1.00 89.25 82 GLU A CA 1
ATOM 642 C C . GLU A 1 82 ? -11.980 6.296 1.183 1.00 89.25 82 GLU A C 1
ATOM 644 O O . GLU A 1 82 ? -12.976 5.592 1.006 1.00 89.25 82 GLU A O 1
ATOM 649 N N . ILE A 1 83 ? -10.919 6.236 0.372 1.00 90.62 83 ILE A N 1
ATOM 650 C CA . ILE A 1 83 ? -10.876 5.415 -0.844 1.00 90.62 83 ILE A CA 1
ATOM 651 C C . ILE A 1 83 ? -10.639 3.940 -0.513 1.00 90.62 83 ILE A C 1
ATOM 653 O O . ILE A 1 83 ? -11.315 3.073 -1.069 1.00 90.62 83 ILE A O 1
ATOM 657 N N . ALA A 1 84 ? -9.691 3.625 0.370 1.00 92.44 84 ALA A N 1
ATOM 658 C CA . ALA A 1 84 ? -9.267 2.248 0.617 1.00 92.44 84 ALA A CA 1
ATOM 659 C C . ALA A 1 84 ? -10.419 1.299 1.039 1.00 92.44 84 ALA A C 1
ATOM 661 O O . ALA A 1 84 ? -10.508 0.203 0.476 1.00 92.44 84 ALA A O 1
ATOM 662 N N . PRO A 1 85 ? -11.373 1.703 1.905 1.00 91.69 85 PRO A N 1
ATOM 663 C CA . PRO A 1 85 ? -12.528 0.877 2.268 1.00 91.69 85 PRO A CA 1
ATOM 664 C C . PRO A 1 85 ? -13.500 0.584 1.115 1.00 91.69 85 PRO A C 1
ATOM 666 O O . PRO A 1 85 ? -14.316 -0.329 1.216 1.00 91.69 85 PRO A O 1
ATOM 669 N N . THR A 1 86 ? -13.444 1.348 0.017 1.00 91.38 86 THR A N 1
ATOM 670 C CA . THR A 1 86 ? -14.282 1.101 -1.174 1.00 91.38 86 THR A CA 1
ATOM 671 C C . THR A 1 86 ? -13.754 -0.038 -2.046 1.00 91.38 86 THR A C 1
ATOM 673 O O . THR A 1 86 ? -14.492 -0.563 -2.880 1.00 91.38 86 THR A O 1
ATOM 676 N N . VAL A 1 87 ? -12.486 -0.425 -1.864 1.00 93.12 87 VAL A N 1
ATOM 677 C CA . VAL A 1 87 ? -11.818 -1.469 -2.658 1.00 93.12 87 VAL A CA 1
ATOM 678 C C . VAL A 1 87 ? -11.449 -2.707 -1.842 1.00 93.12 87 VAL A C 1
ATOM 680 O O . VAL A 1 87 ? -11.285 -3.782 -2.416 1.00 93.12 87 VAL A O 1
ATOM 683 N N . ALA A 1 88 ? -11.303 -2.574 -0.523 1.00 94.06 88 ALA A N 1
ATOM 684 C CA . ALA A 1 88 ? -10.831 -3.632 0.362 1.00 94.06 88 ALA A CA 1
ATOM 685 C C . ALA A 1 88 ? -11.350 -3.452 1.796 1.00 94.06 88 ALA A C 1
ATOM 687 O O . ALA A 1 88 ? -11.691 -2.349 2.213 1.00 94.06 88 ALA A O 1
ATOM 688 N N . GLN A 1 89 ? -11.330 -4.523 2.589 1.00 94.25 89 GLN A N 1
ATOM 689 C CA . GLN A 1 89 ? -11.353 -4.399 4.044 1.00 94.25 89 GLN A CA 1
ATOM 690 C C . GLN A 1 89 ? -9.974 -3.915 4.505 1.00 94.25 89 GLN A C 1
ATOM 692 O O . GLN A 1 89 ? -8.968 -4.533 4.168 1.00 94.25 89 GLN A O 1
ATOM 697 N N . VAL A 1 90 ? -9.911 -2.831 5.274 1.00 93.38 90 VAL A N 1
ATOM 698 C CA . VAL A 1 90 ? -8.640 -2.210 5.672 1.00 93.38 90 VAL A CA 1
ATOM 699 C C . VAL A 1 90 ? -8.386 -2.423 7.159 1.00 93.38 90 VAL A C 1
ATOM 701 O O . VAL A 1 90 ? -9.267 -2.177 7.980 1.00 93.38 90 VAL A O 1
ATOM 704 N N . VAL A 1 91 ? -7.169 -2.841 7.498 1.00 93.56 91 VAL A N 1
ATOM 705 C CA . VAL A 1 91 ? -6.627 -2.789 8.860 1.00 93.56 91 VAL A CA 1
ATOM 706 C C . VAL A 1 91 ? -5.403 -1.890 8.811 1.00 93.56 91 VAL A C 1
ATOM 708 O O . VAL A 1 91 ? -4.438 -2.202 8.117 1.00 93.56 91 VAL A O 1
ATOM 711 N N . ALA A 1 92 ? -5.457 -0.764 9.513 1.00 91.56 92 ALA A N 1
ATOM 712 C CA . ALA A 1 92 ? -4.352 0.179 9.591 1.00 91.56 92 ALA A CA 1
ATOM 713 C C . ALA A 1 92 ? -3.760 0.171 10.999 1.00 91.56 92 ALA A C 1
ATOM 715 O O . ALA A 1 92 ? -4.499 0.170 11.983 1.00 91.56 92 ALA A O 1
ATOM 716 N N . VAL A 1 93 ? -2.434 0.171 11.073 1.00 92.00 93 VAL A N 1
ATOM 717 C CA . VAL A 1 93 ? -1.663 0.228 12.312 1.00 92.00 93 VAL A CA 1
ATOM 718 C C . VAL A 1 93 ? -0.737 1.427 12.216 1.00 92.00 93 VAL A C 1
ATOM 720 O O . VAL A 1 93 ? -0.058 1.608 11.208 1.00 92.00 93 VAL A O 1
ATOM 723 N N . THR A 1 94 ? -0.724 2.261 13.247 1.00 90.00 94 THR A N 1
ATOM 724 C CA . THR A 1 94 ? 0.212 3.381 13.335 1.00 90.00 94 THR A CA 1
ATOM 725 C C . THR A 1 94 ? 0.434 3.762 14.800 1.00 90.00 94 THR A C 1
ATOM 727 O O . THR A 1 94 ? -0.489 3.619 15.609 1.00 90.00 94 THR A O 1
ATOM 730 N N . PRO A 1 95 ? 1.641 4.226 15.169 1.00 89.31 95 PRO A N 1
ATOM 731 C CA . PRO A 1 95 ? 1.887 4.856 16.461 1.00 89.31 95 PRO A CA 1
ATOM 732 C C . PRO A 1 95 ? 1.448 6.332 16.489 1.00 89.31 95 PRO A C 1
ATOM 734 O O . PRO A 1 95 ? 1.504 6.960 17.545 1.00 89.31 95 PRO A O 1
ATOM 737 N N . HIS A 1 96 ? 1.048 6.899 15.347 1.00 85.81 96 HIS A N 1
ATOM 738 C CA . HIS A 1 96 ? 0.649 8.297 15.213 1.00 85.81 96 HIS A CA 1
ATOM 739 C C . HIS A 1 96 ? -0.865 8.478 15.346 1.00 85.81 96 HIS A C 1
ATOM 741 O O . HIS A 1 96 ? -1.650 7.541 15.192 1.00 85.81 96 HIS A O 1
ATOM 747 N N . GLU A 1 97 ? -1.292 9.709 15.618 1.00 82.69 97 GLU A N 1
ATOM 748 C CA . GLU A 1 97 ? -2.713 10.032 15.618 1.00 82.69 97 GLU A CA 1
ATOM 749 C C . GLU A 1 97 ? -3.283 9.892 14.201 1.00 82.69 97 GLU A C 1
ATOM 751 O O . GLU A 1 97 ? -2.777 10.470 13.237 1.00 82.69 97 GLU A O 1
ATOM 756 N N . MET A 1 98 ? -4.334 9.086 14.074 1.00 81.19 98 MET A N 1
ATOM 757 C CA . MET A 1 98 ? -4.991 8.863 12.793 1.00 81.19 98 MET A CA 1
ATOM 758 C C . MET A 1 98 ? -5.888 10.051 12.435 1.00 81.19 98 MET A C 1
ATOM 760 O O . MET A 1 98 ? -6.593 10.558 13.313 1.00 81.19 98 MET A O 1
ATOM 764 N N . PRO A 1 99 ? -5.952 10.442 11.147 1.00 82.19 99 PRO A N 1
ATOM 765 C CA . PRO A 1 99 ? -6.944 11.399 10.680 1.00 82.19 99 PRO A CA 1
ATOM 766 C C . PRO A 1 99 ? -8.359 10.963 11.066 1.00 82.19 99 PRO A C 1
ATOM 768 O O . PRO A 1 99 ? -8.648 9.770 11.208 1.00 82.19 99 PRO A O 1
ATOM 771 N N . GLU A 1 100 ? -9.268 11.930 11.183 1.00 80.31 100 GLU A N 1
ATOM 772 C CA . GLU A 1 100 ? -10.682 11.615 11.351 1.00 80.31 100 GLU A CA 1
ATOM 773 C C . GLU A 1 100 ? -11.184 10.751 10.190 1.00 80.31 100 GLU A C 1
ATOM 775 O O . GLU A 1 100 ? -11.016 11.076 9.013 1.00 80.31 100 GLU A O 1
ATOM 780 N N . VAL A 1 101 ? -11.811 9.639 10.558 1.00 80.81 101 VAL A N 1
ATOM 781 C CA . VAL A 1 101 ? -12.428 8.667 9.660 1.00 80.81 101 VAL A CA 1
ATOM 782 C C . VAL A 1 101 ? -13.876 8.474 10.072 1.00 80.81 101 VAL A C 1
ATOM 784 O O . VAL A 1 101 ? -14.247 8.717 11.221 1.00 80.81 101 VAL A O 1
ATOM 787 N N . ASN A 1 102 ? -14.706 8.007 9.143 1.00 80.12 102 ASN A N 1
ATOM 788 C CA . ASN A 1 102 ? -16.112 7.756 9.422 1.00 80.12 102 ASN A CA 1
ATOM 789 C C . ASN A 1 102 ? -16.274 6.679 10.517 1.00 80.12 102 ASN A C 1
ATOM 791 O O . ASN A 1 102 ? -16.116 5.482 10.253 1.00 80.12 102 ASN A O 1
ATOM 795 N N . ALA A 1 103 ? -16.625 7.117 11.730 1.00 73.38 103 ALA A N 1
ATOM 796 C CA . ALA A 1 103 ? -16.795 6.263 12.906 1.00 73.38 103 ALA A CA 1
ATOM 797 C C . ALA A 1 103 ? -17.921 5.229 12.741 1.00 73.38 103 ALA A C 1
ATOM 799 O O . ALA A 1 103 ? -17.833 4.133 13.279 1.00 73.38 103 ALA A O 1
ATOM 800 N N . ALA A 1 104 ? -18.941 5.506 11.920 1.00 77.69 104 ALA A N 1
ATOM 801 C CA . ALA A 1 104 ? -20.017 4.544 11.665 1.00 77.69 104 ALA A CA 1
ATOM 802 C C . ALA A 1 104 ? -19.549 3.313 10.867 1.00 77.69 104 ALA A C 1
ATOM 804 O O . ALA A 1 104 ? -20.256 2.309 10.804 1.00 77.69 104 ALA A O 1
ATOM 805 N N . LYS A 1 105 ? -18.379 3.392 10.221 1.00 81.75 105 LYS A N 1
ATOM 806 C CA . LYS A 1 105 ? -17.817 2.324 9.381 1.00 81.75 105 LYS A CA 1
ATOM 807 C C . LYS A 1 105 ? -16.474 1.800 9.880 1.00 81.75 105 LYS A C 1
ATOM 809 O O . LYS A 1 105 ? -15.924 0.890 9.264 1.00 81.75 105 LYS A O 1
ATOM 814 N N . THR A 1 106 ? -15.948 2.363 10.964 1.00 87.88 106 THR A N 1
ATOM 815 C CA . THR A 1 106 ? -14.580 2.105 11.412 1.00 87.88 106 THR A CA 1
ATOM 816 C C . THR A 1 106 ? -14.569 1.818 12.900 1.00 87.88 106 THR A C 1
ATOM 818 O O . THR A 1 106 ? -15.126 2.582 13.678 1.00 87.88 106 THR A O 1
ATOM 821 N N . LYS A 1 107 ? -13.892 0.740 13.292 1.00 90.69 107 LYS A N 1
ATOM 822 C CA . LYS A 1 107 ? -13.570 0.463 14.692 1.00 90.69 107 LYS A CA 1
ATOM 823 C C . LYS A 1 107 ? -12.156 0.943 14.977 1.00 90.69 107 LYS A C 1
ATOM 825 O O . LYS A 1 107 ? -11.254 0.674 14.181 1.00 90.69 107 LYS A O 1
ATOM 830 N N . LYS A 1 108 ? -11.973 1.642 16.093 1.00 90.56 108 LYS A N 1
ATOM 831 C CA . LYS A 1 108 ? -10.655 2.035 16.587 1.00 90.56 108 LYS A CA 1
ATOM 832 C C . LYS A 1 108 ? -10.239 1.087 17.699 1.00 90.56 108 LYS A C 1
ATOM 834 O O . LYS A 1 108 ? -11.054 0.667 18.513 1.00 90.56 108 LYS A O 1
ATOM 839 N N . PHE A 1 109 ? -8.963 0.742 17.701 1.00 92.25 109 PHE A N 1
ATOM 840 C CA . PHE A 1 109 ? -8.369 -0.100 18.722 1.00 92.25 109 PHE A CA 1
ATOM 841 C C . PHE A 1 109 ? -7.095 0.563 19.215 1.00 92.25 109 PHE A C 1
ATOM 843 O O . PHE A 1 109 ? -6.352 1.148 18.425 1.00 92.25 109 PHE A O 1
ATOM 850 N N . ARG A 1 110 ? -6.827 0.429 20.509 1.00 92.50 110 ARG A N 1
ATOM 851 C CA . ARG A 1 110 ? -5.598 0.888 21.142 1.00 92.50 110 ARG A CA 1
ATOM 852 C C . ARG A 1 110 ? -4.817 -0.306 21.671 1.00 92.50 110 ARG A C 1
ATOM 854 O O . ARG A 1 110 ? -5.387 -1.285 22.145 1.00 92.50 110 ARG A O 1
ATOM 861 N N . MET A 1 111 ? -3.496 -0.197 21.605 1.00 92.12 111 MET A N 1
ATOM 862 C CA . MET A 1 111 ? -2.565 -1.166 22.170 1.00 92.12 111 MET A CA 1
ATOM 863 C C . MET A 1 111 ? -1.827 -0.519 23.352 1.00 92.12 111 MET A C 1
ATOM 865 O O . MET A 1 111 ? -0.784 0.099 23.142 1.00 92.12 111 MET A O 1
ATOM 869 N N . PRO A 1 112 ? -2.376 -0.572 24.581 1.00 90.06 112 PRO A N 1
ATOM 870 C CA . PRO A 1 112 ? -1.771 0.094 25.737 1.00 90.06 112 PRO A CA 1
ATOM 871 C C . PRO A 1 112 ? -0.462 -0.567 26.192 1.00 90.06 112 PRO A C 1
ATOM 873 O O . PRO A 1 112 ? 0.407 0.108 26.738 1.00 90.06 112 PRO A O 1
ATOM 876 N N . GLU A 1 113 ? -0.312 -1.873 25.962 1.00 93.19 113 GLU A N 1
ATOM 877 C CA . GLU A 1 113 ? 0.874 -2.651 26.322 1.00 93.19 113 GLU A CA 1
ATOM 878 C C . GLU A 1 113 ? 1.168 -3.747 25.279 1.00 93.19 113 GLU A C 1
ATOM 880 O O . GLU A 1 113 ? 0.258 -4.175 24.556 1.00 93.19 113 GLU A O 1
ATOM 885 N N . PRO A 1 114 ? 2.428 -4.220 25.173 1.00 90.50 114 PRO A N 1
ATOM 886 C CA . PRO A 1 114 ? 2.804 -5.299 24.265 1.00 90.50 114 PRO A CA 1
ATOM 887 C C . PRO A 1 114 ? 1.892 -6.528 24.391 1.00 90.50 114 PRO A C 1
ATOM 889 O O . PRO A 1 114 ? 1.809 -7.154 25.443 1.00 90.50 114 PRO A O 1
ATOM 892 N N . GLY A 1 115 ? 1.225 -6.892 23.295 1.00 91.62 115 GLY A N 1
ATOM 893 C CA . GLY A 1 115 ? 0.355 -8.068 23.206 1.00 91.62 115 GLY A CA 1
ATOM 894 C C . GLY A 1 115 ? -1.108 -7.863 23.614 1.00 91.62 115 GLY A C 1
ATOM 895 O O . GLY A 1 115 ? -1.882 -8.809 23.474 1.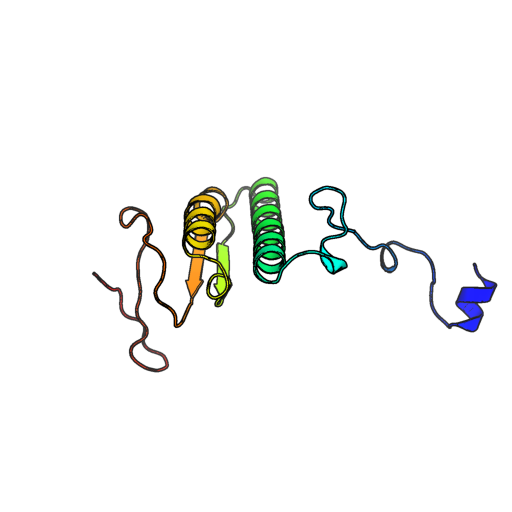00 91.62 115 GLY A O 1
ATOM 896 N N . LYS A 1 116 ? -1.523 -6.668 24.064 1.00 93.44 116 LYS A N 1
ATOM 897 C CA . LYS A 1 116 ? -2.916 -6.391 24.455 1.00 93.44 116 LYS A CA 1
ATOM 898 C C . LYS A 1 116 ? -3.564 -5.356 23.539 1.00 93.44 116 LYS A C 1
ATOM 900 O O . LYS A 1 116 ? -3.025 -4.271 23.366 1.00 93.44 116 LYS A O 1
ATOM 905 N N . ILE A 1 117 ? -4.726 -5.687 22.976 1.00 93.62 117 ILE A N 1
ATOM 906 C CA . ILE A 1 117 ? -5.509 -4.807 22.096 1.00 93.62 117 ILE A CA 1
ATOM 907 C C . ILE A 1 117 ? -6.884 -4.590 22.729 1.00 93.62 117 ILE A C 1
ATOM 909 O O . ILE A 1 117 ? -7.559 -5.556 23.083 1.00 93.62 117 ILE A O 1
ATOM 913 N N . GLU A 1 118 ? -7.292 -3.332 22.859 1.00 94.75 118 GLU A N 1
ATOM 914 C CA . GLU A 1 118 ? -8.576 -2.915 23.429 1.00 94.75 118 GLU A CA 1
ATOM 915 C C . GLU A 1 118 ? -9.341 -2.065 22.403 1.00 94.75 118 GLU A C 1
ATOM 917 O O . GLU A 1 118 ? -8.736 -1.267 21.689 1.00 94.75 118 GLU A O 1
ATOM 922 N N . GLU A 1 119 ? -10.660 -2.251 22.286 1.00 91.75 119 GLU A N 1
ATOM 923 C CA . GLU A 1 119 ? -11.509 -1.408 21.427 1.00 91.75 119 GLU A CA 1
ATOM 924 C C . GLU A 1 119 ? -11.713 -0.044 22.102 1.00 91.75 119 GLU A C 1
ATOM 926 O O . GLU A 1 119 ? -12.049 0.031 23.285 1.00 91.75 119 GLU A O 1
ATOM 931 N N . GLU A 1 120 ? -11.471 1.033 21.358 1.00 84.44 120 GLU A N 1
ATOM 932 C CA . GLU A 1 120 ? -11.675 2.407 21.815 1.00 84.44 120 GLU A CA 1
ATOM 933 C C . GLU A 1 120 ? -13.114 2.812 21.459 1.00 84.44 120 GLU A C 1
ATOM 935 O O . GLU A 1 120 ? -13.462 2.843 20.276 1.00 84.44 120 GLU A O 1
ATOM 940 N N . ASN A 1 121 ? -13.949 3.030 22.487 1.00 65.81 121 ASN A N 1
ATOM 941 C CA . ASN A 1 121 ? -15.368 3.402 22.351 1.00 65.81 121 ASN A CA 1
ATOM 942 C C . ASN A 1 121 ? -15.560 4.829 21.830 1.00 65.81 121 ASN A C 1
ATOM 944 O O . ASN A 1 121 ? -14.849 5.732 22.329 1.00 65.81 121 ASN A O 1
#

Secondary structure (DSSP, 8-state):
-HHHHHHHTS--SSGGG-----EETTEEHHHH--HHHHHHHHHHHHHHHHHHHHHHHTSPPEEEEES-STTS-HHHHHHHHHHHHHHSEEEEE-SSPPPP--GGG--EEEEEETTEEEEE-

Radius of gyration: 19.79 Å; chains: 1; bounding box: 50×32×54 Å

Sequence (121 aa):
MRRRDLALFLTTIGPHRDDFTIIIDGLPARRFASWGQSRMISLAIYLSAAKLTGDKSRKIPTVLLDDALAELDPERARNALEIAPTVAQVVAVTPHEMPEVNAAKTKKFRMPEPGKIEEEN